Protein AF-A0A832XHZ7-F1 (afdb_monomer_lite)

Foldseek 3Di:
DWDFQDDDQADPVGHGDDDPDDDDPVRTDDDDQDEEEDDWDWDWDQDPPRDTDIDTNYDQWDFDQDPVVRDTDIDGDDDDDDDPVD

Radius of gyration: 19.77 Å; chains: 1; bounding box: 39×34×54 Å

Secondary structure (DSSP, 8-state):
---B-S--SB-TTSPBPPP-SPPPGGGB-------EESS-EEEEEE-GGG-EEEEEEEESEEEEEEGGGTEEEEEE-------TT-

pLDDT: mean 89.68, std 4.0, range [64.38, 94.44]

Sequence (86 aa):
MAISQGKSKRKKTGGVYKALRHKRLYELGRELIEIRPGEKKVKEIKGVGGMLKLVLIKAKEANVFIPSQKKYQKSEVIQVKENPAN

Structure (mmCIF, N/CA/C/O backbone):
data_AF-A0A832XHZ7-F1
#
_entry.id   AF-A0A832XHZ7-F1
#
loop_
_atom_site.group_PDB
_atom_site.id
_atom_site.type_symbol
_atom_site.label_atom_id
_atom_site.label_alt_id
_atom_site.label_comp_id
_atom_site.label_asym_id
_atom_site.label_entity_id
_atom_site.label_seq_id
_atom_site.pdbx_PDB_ins_code
_atom_site.Cartn_x
_atom_site.Cartn_y
_atom_site.Cartn_z
_atom_site.occupancy
_atom_site.B_iso_or_equiv
_atom_site.auth_seq_id
_atom_site.auth_comp_id
_atom_site.auth_asym_id
_atom_site.auth_atom_id
_atom_site.pdbx_PDB_model_num
ATOM 1 N N . MET A 1 1 ? -5.790 -0.741 -19.592 1.00 64.38 1 MET A N 1
ATOM 2 C CA . MET A 1 1 ? -4.578 -0.195 -20.261 1.00 64.38 1 MET A CA 1
ATOM 3 C C . MET A 1 1 ? -3.354 -0.488 -19.385 1.00 64.38 1 MET A C 1
ATOM 5 O O . MET A 1 1 ? -3.515 -0.579 -18.178 1.00 64.38 1 MET A O 1
ATOM 9 N N . ALA A 1 2 ? -2.145 -0.687 -19.928 1.00 78.94 2 ALA A N 1
ATOM 10 C CA . ALA A 1 2 ? -0.975 -1.057 -19.111 1.00 78.94 2 ALA A CA 1
ATOM 11 C C . ALA A 1 2 ? -0.197 0.175 -18.597 1.00 78.94 2 ALA A C 1
ATOM 13 O O . ALA A 1 2 ? 0.614 0.762 -19.331 1.00 78.94 2 ALA A O 1
ATOM 14 N N . ILE A 1 3 ? -0.421 0.546 -17.331 1.00 87.06 3 ILE A N 1
ATOM 15 C CA . ILE A 1 3 ? 0.312 1.613 -16.628 1.00 87.06 3 ILE A CA 1
ATOM 16 C C . ILE A 1 3 ? 1.719 1.104 -16.306 1.00 87.06 3 ILE A C 1
ATOM 18 O O . ILE A 1 3 ? 1.862 0.060 -15.685 1.00 87.06 3 ILE A O 1
ATOM 22 N N . SER A 1 4 ? 2.760 1.819 -16.740 1.00 88.94 4 SER A N 1
ATOM 23 C CA . SER A 1 4 ? 4.153 1.472 -16.426 1.00 88.94 4 SER A CA 1
ATOM 24 C C . SER A 1 4 ? 4.724 2.460 -15.421 1.00 88.94 4 SER A C 1
ATOM 26 O O . SER A 1 4 ? 4.631 3.662 -15.646 1.00 88.94 4 SER A O 1
ATOM 28 N N . GLN A 1 5 ? 5.342 1.939 -14.365 1.00 88.19 5 GLN A N 1
ATOM 29 C CA . GLN A 1 5 ? 6.121 2.678 -13.367 1.00 88.19 5 GLN A CA 1
ATOM 30 C C . GLN A 1 5 ? 7.613 2.762 -13.747 1.00 88.19 5 GLN A C 1
ATOM 32 O O . GLN A 1 5 ? 8.460 3.113 -12.930 1.00 88.19 5 GLN A O 1
ATOM 37 N N . GLY A 1 6 ? 7.962 2.390 -14.985 1.00 86.19 6 GLY A N 1
ATOM 38 C CA . GLY A 1 6 ? 9.320 2.505 -15.507 1.00 86.19 6 GLY A CA 1
ATOM 39 C C . GLY A 1 6 ? 9.768 3.955 -15.730 1.00 86.19 6 GLY A C 1
ATOM 40 O O . GLY A 1 6 ? 9.067 4.918 -15.421 1.00 86.19 6 GLY A O 1
ATOM 41 N N . LYS A 1 7 ? 10.961 4.118 -16.313 1.00 84.06 7 LYS A N 1
ATOM 42 C CA . LYS A 1 7 ? 11.526 5.444 -16.609 1.00 84.06 7 LYS A CA 1
ATOM 43 C C . LYS A 1 7 ? 10.579 6.287 -17.469 1.00 84.06 7 LYS A C 1
ATOM 45 O O . LYS A 1 7 ? 9.918 5.780 -18.377 1.00 84.06 7 LYS A O 1
ATOM 50 N N . SER A 1 8 ? 10.597 7.596 -17.217 1.00 84.25 8 SER A N 1
ATOM 51 C CA . SER A 1 8 ? 9.936 8.581 -18.072 1.00 84.25 8 SER A CA 1
ATOM 52 C C . SER A 1 8 ? 10.418 8.472 -19.521 1.00 84.25 8 SER A C 1
ATOM 54 O O . SER A 1 8 ? 11.538 8.042 -19.803 1.00 84.25 8 SER A O 1
ATOM 56 N N . LYS A 1 9 ? 9.577 8.925 -20.454 1.00 87.44 9 LYS A N 1
ATOM 57 C CA . LYS A 1 9 ? 9.908 8.985 -21.884 1.00 87.44 9 LYS A CA 1
ATOM 58 C C . LYS A 1 9 ? 11.070 9.947 -22.182 1.00 87.44 9 LYS A C 1
ATOM 60 O O . LYS A 1 9 ? 11.714 9.808 -23.221 1.00 87.44 9 LYS A O 1
ATOM 65 N N . ARG A 1 10 ? 11.347 10.916 -21.298 1.00 91.81 10 ARG A N 1
ATOM 66 C CA . ARG A 1 10 ? 12.368 11.960 -21.492 1.00 91.81 10 ARG A CA 1
ATOM 67 C C . ARG A 1 10 ? 13.459 11.935 -20.423 1.00 91.81 10 ARG A C 1
ATOM 69 O O . ARG A 1 10 ? 13.211 11.591 -19.269 1.00 91.81 10 ARG A O 1
ATOM 76 N N . LYS A 1 11 ? 14.665 12.330 -20.838 1.00 92.12 11 LYS A N 1
ATOM 77 C CA . LYS A 1 11 ? 15.839 12.601 -19.997 1.00 92.12 11 LYS A CA 1
ATOM 78 C C . LYS A 1 11 ? 15.609 13.850 -19.150 1.00 92.12 11 LYS A C 1
ATOM 80 O O . LYS A 1 11 ? 14.815 14.711 -19.519 1.00 92.12 11 LYS A O 1
ATOM 85 N N . LYS A 1 12 ? 16.402 14.001 -18.084 1.00 91.81 12 LYS A N 1
ATOM 86 C CA . LYS A 1 12 ? 16.474 15.256 -17.314 1.00 91.81 12 LYS A CA 1
ATOM 87 C C . LYS A 1 12 ? 16.834 16.462 -18.199 1.00 91.81 12 LYS A C 1
ATOM 89 O O . LYS A 1 12 ? 16.345 17.551 -17.958 1.00 91.81 12 LYS A O 1
ATOM 94 N N . THR A 1 13 ? 17.621 16.244 -19.255 1.00 94.44 13 THR A N 1
ATOM 95 C CA . THR A 1 13 ? 17.990 17.263 -20.254 1.00 94.44 13 THR A CA 1
ATOM 96 C C . THR A 1 13 ? 16.922 17.511 -21.331 1.00 94.44 13 THR A C 1
ATOM 98 O O . THR A 1 13 ? 17.157 18.283 -22.249 1.00 94.44 13 THR A O 1
ATOM 101 N N . GLY A 1 14 ? 15.769 16.832 -21.288 1.00 92.50 14 GLY A N 1
ATOM 102 C CA . GLY A 1 14 ? 14.673 17.002 -22.254 1.00 92.50 14 GLY A CA 1
ATOM 103 C C . GLY A 1 14 ? 14.725 16.090 -23.488 1.00 92.50 14 GLY A C 1
ATOM 104 O O . GLY A 1 14 ? 13.691 15.857 -24.113 1.00 92.50 14 GLY A O 1
ATOM 105 N N . GLY A 1 15 ? 15.879 15.492 -23.805 1.00 94.25 15 GLY A N 1
ATOM 106 C CA . GLY A 1 15 ? 16.000 14.532 -24.911 1.00 94.25 15 GLY A CA 1
ATOM 107 C C . GLY A 1 15 ? 15.157 13.262 -24.706 1.00 94.25 15 GLY A C 1
ATOM 108 O O . GLY A 1 15 ? 15.027 12.764 -23.587 1.00 94.25 15 GLY A O 1
ATOM 109 N N . VAL A 1 16 ? 14.595 12.705 -25.783 1.00 93.69 16 VAL A N 1
ATOM 110 C CA . VAL A 1 16 ? 13.767 11.484 -25.735 1.00 93.69 16 VAL A CA 1
ATOM 111 C C . VAL A 1 16 ? 14.646 10.241 -25.559 1.00 93.69 16 VAL A C 1
ATOM 113 O O . VAL A 1 16 ? 15.691 10.106 -26.196 1.00 93.69 16 VAL A O 1
ATOM 116 N N . TYR A 1 17 ? 14.243 9.318 -24.684 1.00 90.19 17 TYR A N 1
ATOM 117 C CA . TYR A 1 17 ? 14.913 8.023 -24.562 1.00 90.19 17 TYR A CA 1
ATOM 118 C C . TYR A 1 17 ? 14.508 7.087 -25.706 1.00 90.19 17 TYR A C 1
ATOM 120 O O . TYR A 1 17 ? 13.322 6.904 -25.976 1.00 90.19 17 TYR A O 1
ATOM 128 N N . LYS A 1 18 ? 15.490 6.419 -26.322 1.00 89.69 18 LYS A N 1
ATOM 129 C CA . LYS A 1 18 ? 15.238 5.270 -27.199 1.00 89.69 18 LYS A CA 1
ATOM 130 C C . LYS A 1 18 ? 14.991 4.036 -26.331 1.00 89.69 18 LYS A C 1
ATOM 132 O O . LYS A 1 18 ? 15.817 3.702 -25.481 1.00 89.69 18 LYS A O 1
ATOM 137 N N . ALA A 1 19 ? 13.848 3.380 -26.514 1.00 86.06 19 ALA A N 1
ATOM 138 C CA . ALA A 1 19 ? 13.534 2.160 -25.781 1.00 86.06 19 ALA A CA 1
ATOM 139 C C . ALA A 1 19 ? 14.441 1.012 -26.254 1.00 86.06 19 ALA A C 1
ATOM 141 O O . ALA A 1 19 ? 14.525 0.741 -27.447 1.00 86.06 19 ALA A O 1
ATOM 142 N N . LEU A 1 20 ? 15.109 0.344 -25.312 1.00 87.50 20 LEU A N 1
ATOM 143 C CA . LEU A 1 20 ? 15.967 -0.818 -25.589 1.00 87.50 20 LEU A CA 1
ATOM 144 C C . LEU A 1 20 ? 15.187 -2.143 -25.569 1.00 87.50 20 LEU A C 1
ATOM 146 O O . LEU A 1 20 ? 15.667 -3.153 -26.066 1.00 87.50 20 LEU A O 1
ATOM 150 N N . ARG A 1 21 ? 14.008 -2.157 -24.937 1.00 89.12 21 ARG A N 1
ATOM 151 C CA . ARG A 1 21 ? 13.193 -3.357 -24.706 1.00 89.12 21 ARG A CA 1
ATOM 152 C C . ARG A 1 21 ? 11.723 -3.003 -24.476 1.00 89.12 21 ARG A C 1
ATOM 154 O O . ARG A 1 21 ? 11.401 -1.856 -24.163 1.00 89.12 21 ARG A O 1
ATOM 161 N N . HIS A 1 22 ? 10.858 -4.012 -24.545 1.00 88.75 22 HIS A N 1
ATOM 162 C CA . HIS A 1 22 ? 9.452 -3.915 -24.140 1.00 88.75 22 HIS A CA 1
ATOM 163 C C . HIS A 1 22 ? 9.277 -3.865 -22.611 1.00 88.75 22 HIS A C 1
ATOM 165 O O . HIS A 1 22 ? 10.184 -4.224 -21.853 1.00 88.75 22 HIS A O 1
ATOM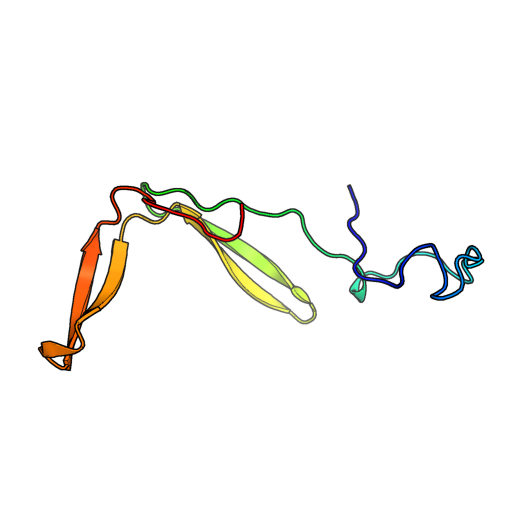 171 N N . LYS A 1 23 ? 8.084 -3.438 -22.169 1.00 88.50 23 LYS A N 1
ATOM 172 C CA . LYS A 1 23 ? 7.703 -3.365 -20.749 1.00 88.50 23 LYS A CA 1
ATOM 173 C C . LYS A 1 23 ? 7.731 -4.751 -20.104 1.00 88.50 23 LYS A C 1
ATOM 175 O O . LYS A 1 23 ? 7.293 -5.728 -20.712 1.00 88.50 23 LYS A O 1
ATOM 180 N N . ARG A 1 24 ? 8.208 -4.836 -18.864 1.00 90.06 24 ARG A N 1
ATOM 181 C CA . ARG A 1 24 ? 8.229 -6.083 -18.079 1.00 90.06 24 ARG A CA 1
ATOM 182 C C . ARG A 1 24 ? 7.103 -6.111 -17.050 1.00 90.06 24 ARG A C 1
ATOM 184 O O . ARG A 1 24 ? 6.643 -5.066 -16.608 1.00 90.06 24 ARG A O 1
ATOM 191 N N . LEU A 1 25 ? 6.703 -7.311 -16.625 1.00 88.25 25 LEU A N 1
ATOM 192 C CA . LEU A 1 25 ? 5.616 -7.5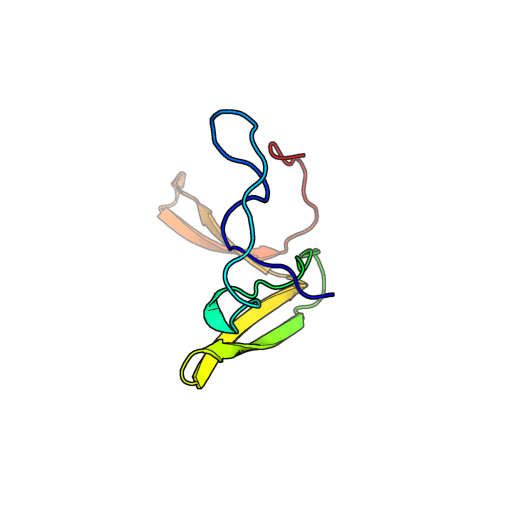03 -15.654 1.00 88.25 25 LEU A CA 1
ATOM 193 C C . LEU A 1 25 ? 5.851 -6.757 -14.334 1.00 88.25 25 LEU A C 1
ATOM 195 O O . LEU A 1 25 ? 4.916 -6.191 -13.784 1.00 88.25 25 LEU A O 1
ATOM 199 N N . TYR A 1 26 ? 7.097 -6.695 -13.863 1.00 87.88 26 TYR A N 1
ATOM 200 C CA . TYR A 1 26 ? 7.451 -5.985 -12.631 1.00 87.88 26 TYR A CA 1
ATOM 201 C C . TYR A 1 26 ? 7.401 -4.453 -12.753 1.00 87.88 26 TYR A C 1
ATOM 203 O O . TYR A 1 26 ? 7.448 -3.762 -11.743 1.00 87.88 26 TYR A O 1
ATOM 211 N N . GLU A 1 27 ? 7.322 -3.907 -13.970 1.00 89.62 27 GLU A N 1
ATOM 212 C CA . GLU A 1 27 ? 7.169 -2.466 -14.206 1.00 89.62 27 GLU A CA 1
ATOM 213 C C . GLU A 1 27 ? 5.694 -2.057 -14.264 1.00 89.62 27 GLU A C 1
ATOM 215 O O . GLU A 1 27 ? 5.385 -0.866 -14.288 1.00 89.62 27 GLU A O 1
ATOM 220 N N . LEU A 1 28 ? 4.772 -3.022 -14.337 1.00 89.25 28 LEU A N 1
ATOM 221 C CA . LEU A 1 28 ? 3.357 -2.738 -14.511 1.00 89.25 28 LEU A CA 1
ATOM 222 C C . LEU A 1 28 ? 2.711 -2.339 -13.184 1.00 89.25 28 LEU A C 1
ATOM 224 O O . LEU A 1 28 ? 2.664 -3.103 -12.221 1.00 89.25 28 LEU A O 1
ATOM 228 N N . GLY A 1 29 ? 2.177 -1.123 -13.170 1.00 89.50 29 GLY A N 1
ATOM 229 C CA . GLY A 1 29 ? 1.287 -0.626 -12.137 1.00 89.50 29 GLY A CA 1
ATOM 230 C C . GLY A 1 29 ? -0.167 -1.011 -12.399 1.00 89.50 29 GLY A C 1
ATOM 231 O O . GLY A 1 29 ? -0.504 -1.727 -13.344 1.00 89.50 29 GLY A O 1
ATOM 232 N N . ARG A 1 30 ? -1.049 -0.493 -11.547 1.00 88.69 30 ARG A N 1
ATOM 233 C CA . ARG A 1 30 ? -2.499 -0.674 -11.645 1.00 88.69 30 ARG A CA 1
ATOM 234 C C . ARG A 1 30 ? -3.196 0.673 -11.647 1.00 88.69 30 ARG A C 1
ATOM 236 O O . ARG A 1 30 ? -2.619 1.670 -11.220 1.00 88.69 30 ARG A O 1
ATOM 243 N N . GLU A 1 31 ? -4.426 0.669 -12.136 1.00 89.19 31 GLU A N 1
ATOM 244 C CA . GLU A 1 31 ? -5.314 1.823 -12.066 1.00 89.19 31 GLU A CA 1
ATOM 245 C C . GLU A 1 31 ? -5.672 2.119 -10.604 1.00 89.19 31 GLU A C 1
ATOM 247 O O . GLU A 1 31 ? -5.718 1.214 -9.759 1.00 89.19 31 GLU A O 1
ATOM 252 N N . LEU A 1 32 ? -5.879 3.402 -10.311 1.00 88.75 32 LEU A N 1
ATOM 253 C CA . LEU A 1 32 ? -6.296 3.855 -8.992 1.00 88.75 32 LEU A CA 1
ATOM 254 C C . LEU A 1 32 ? -7.708 3.337 -8.705 1.00 88.75 32 LEU A C 1
ATOM 256 O O . LEU A 1 32 ? -8.599 3.440 -9.544 1.00 88.75 32 LEU A O 1
ATOM 260 N N . ILE A 1 33 ? -7.906 2.792 -7.507 1.00 89.50 33 ILE A N 1
ATOM 261 C CA . ILE A 1 33 ? -9.234 2.456 -6.995 1.00 89.50 33 ILE A CA 1
ATOM 262 C C . ILE A 1 33 ? -9.605 3.550 -6.001 1.00 89.50 33 ILE A C 1
ATOM 264 O O . ILE A 1 33 ? -9.012 3.632 -4.926 1.00 89.50 33 ILE A O 1
ATOM 268 N N . GLU A 1 34 ? -10.561 4.396 -6.376 1.00 87.69 34 GLU A N 1
ATOM 269 C CA . GLU A 1 34 ? -11.110 5.411 -5.481 1.00 87.69 34 GLU A CA 1
ATOM 270 C C . GLU A 1 34 ? -11.937 4.754 -4.376 1.00 87.69 34 GLU A C 1
ATOM 272 O O . GLU A 1 34 ? -12.881 4.006 -4.644 1.00 87.69 34 GLU A O 1
ATOM 277 N N . ILE A 1 35 ? -11.589 5.054 -3.127 1.00 90.56 35 ILE A N 1
ATOM 278 C CA . ILE A 1 35 ? -12.294 4.552 -1.949 1.00 90.56 35 ILE A CA 1
ATOM 279 C C . ILE A 1 35 ? -13.416 5.527 -1.612 1.00 90.56 35 ILE A C 1
ATOM 281 O O . ILE A 1 35 ? -13.184 6.731 -1.521 1.00 90.56 35 ILE A O 1
ATOM 285 N N . ARG A 1 36 ? -14.629 5.013 -1.399 1.00 89.75 36 ARG A N 1
ATOM 286 C CA . ARG A 1 36 ? -15.798 5.828 -1.029 1.00 89.75 36 ARG A CA 1
ATOM 287 C C . ARG A 1 36 ? -16.404 5.359 0.300 1.00 89.75 36 ARG A C 1
ATOM 289 O O . ARG A 1 36 ? -16.327 4.164 0.600 1.00 89.75 36 ARG A O 1
ATOM 296 N N . PRO A 1 37 ? -17.012 6.252 1.100 1.00 90.38 37 PRO A N 1
ATOM 297 C CA . PRO A 1 37 ? -17.779 5.833 2.269 1.00 90.38 37 PRO A CA 1
ATOM 298 C C . PRO A 1 37 ? -18.990 4.983 1.843 1.00 90.38 37 PRO A C 1
ATOM 300 O O . PRO A 1 37 ? -19.595 5.224 0.795 1.00 90.38 37 PRO A O 1
ATOM 303 N N . GLY A 1 38 ? -19.311 3.946 2.619 1.00 88.81 38 GLY A N 1
ATOM 30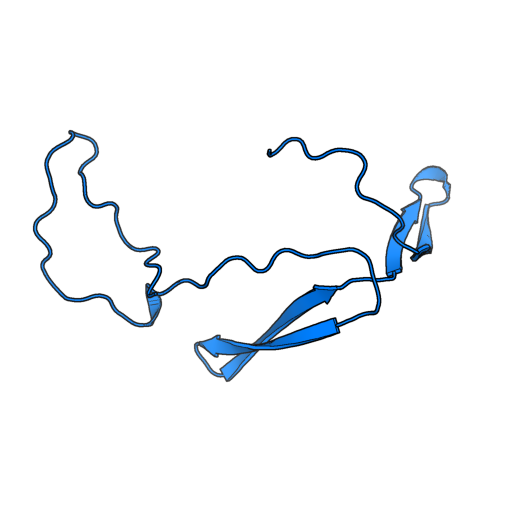4 C CA . GLY A 1 38 ? -20.451 3.053 2.376 1.00 88.81 38 GLY A CA 1
ATOM 305 C C . GLY A 1 38 ? -20.200 1.611 2.823 1.00 88.81 38 GLY A C 1
ATOM 306 O O . GLY A 1 38 ? -19.169 1.309 3.417 1.00 88.81 38 GLY A O 1
ATOM 307 N N . GLU A 1 39 ? -21.132 0.703 2.521 1.00 89.69 39 GLU A N 1
ATOM 308 C CA . GLU A 1 39 ? -21.034 -0.712 2.912 1.00 89.69 39 GLU A CA 1
ATOM 309 C C . GLU A 1 39 ? -19.685 -1.333 2.546 1.00 89.69 39 GLU A C 1
ATOM 311 O O . GLU A 1 39 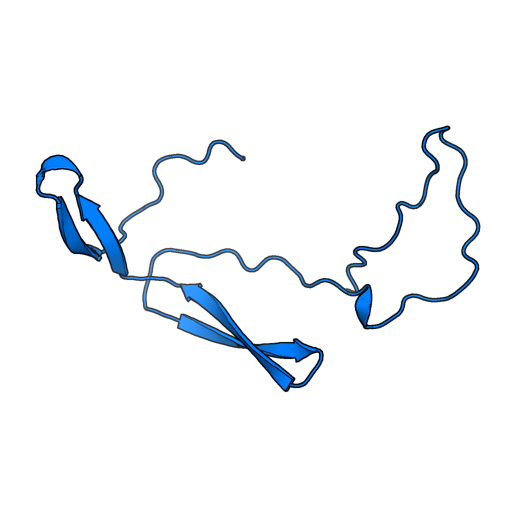? -19.202 -1.194 1.418 1.00 89.69 39 GLU A O 1
ATOM 316 N N . LYS A 1 40 ? -19.071 -2.023 3.514 1.00 91.69 40 LYS A N 1
ATOM 317 C CA . LYS A 1 40 ? -17.703 -2.524 3.400 1.00 91.69 40 LYS A CA 1
ATOM 318 C C . LYS A 1 40 ? -17.579 -3.482 2.217 1.00 91.69 40 LYS A C 1
ATOM 320 O O . LYS A 1 40 ? -18.107 -4.589 2.240 1.00 91.69 40 LYS A O 1
ATOM 325 N N . LYS A 1 41 ? -16.794 -3.081 1.216 1.00 92.81 41 LYS A N 1
ATOM 326 C CA . LYS A 1 41 ? -16.467 -3.910 0.053 1.00 92.81 41 LYS A CA 1
ATOM 327 C C . LYS A 1 41 ? -14.960 -3.977 -0.122 1.00 92.81 41 LYS A C 1
ATOM 329 O O . LYS A 1 41 ? -14.305 -2.954 -0.334 1.00 92.81 41 LYS A O 1
ATOM 334 N N . VAL A 1 42 ? -14.428 -5.192 -0.053 1.00 93.25 42 VAL A N 1
ATOM 335 C CA . VAL A 1 42 ? -13.003 -5.491 -0.217 1.00 93.25 42 VAL A CA 1
ATOM 336 C C . VAL A 1 42 ? -12.808 -6.237 -1.531 1.00 93.25 42 VAL A C 1
ATOM 338 O O . VAL A 1 42 ? -13.610 -7.097 -1.888 1.00 93.25 42 VAL A O 1
ATOM 341 N N . LYS A 1 43 ? -11.744 -5.902 -2.258 1.00 91.56 43 LYS A N 1
ATOM 342 C CA . LYS A 1 43 ? -11.281 -6.641 -3.429 1.00 91.56 43 LYS A CA 1
ATOM 343 C C . LYS A 1 43 ? -9.940 -7.279 -3.121 1.00 91.56 43 LYS A C 1
ATOM 345 O O . LYS A 1 43 ? -8.990 -6.592 -2.743 1.00 91.56 43 LYS A O 1
ATOM 350 N N . GLU A 1 44 ? -9.857 -8.580 -3.342 1.00 93.50 44 GLU A N 1
ATOM 351 C CA . GLU A 1 44 ? -8.602 -9.307 -3.240 1.00 93.50 44 GLU A CA 1
ATOM 352 C C . GLU A 1 44 ? -7.815 -9.178 -4.538 1.00 93.50 44 GLU A C 1
ATOM 354 O O . GLU A 1 44 ? -8.334 -9.334 -5.647 1.00 93.50 44 GLU A O 1
ATOM 359 N N . ILE A 1 45 ? -6.538 -8.851 -4.401 1.00 91.50 45 ILE A N 1
ATOM 360 C CA . ILE A 1 45 ? -5.632 -8.641 -5.514 1.00 91.50 45 ILE A CA 1
ATOM 361 C C . ILE A 1 45 ? -4.418 -9.545 -5.330 1.00 91.50 45 ILE A C 1
ATOM 363 O O . ILE A 1 45 ? -3.632 -9.363 -4.407 1.00 91.50 45 ILE A O 1
ATOM 367 N N . LYS A 1 46 ? -4.214 -10.471 -6.270 1.00 90.56 46 LYS A N 1
ATOM 368 C CA . LYS A 1 46 ? -2.969 -11.241 -6.363 1.00 90.56 46 LYS A CA 1
ATOM 369 C C . LYS A 1 46 ? -1.829 -10.335 -6.825 1.00 90.56 46 LYS A C 1
ATOM 371 O O . LYS A 1 46 ? -1.944 -9.678 -7.863 1.00 90.56 46 LYS A O 1
ATOM 376 N N . GLY A 1 47 ? -0.772 -10.269 -6.029 1.00 87.81 47 GLY A 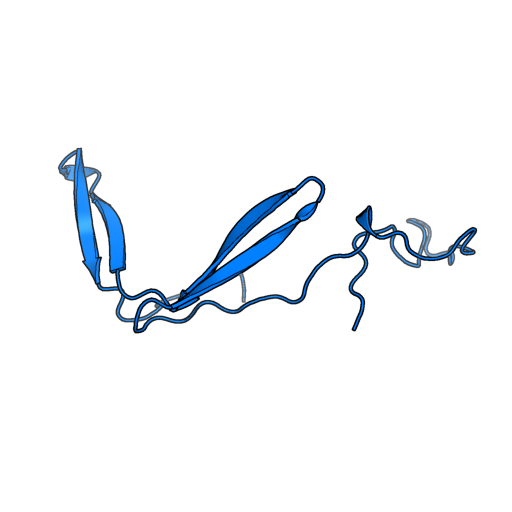N 1
ATOM 377 C CA . GLY A 1 47 ? 0.483 -9.579 -6.297 1.00 87.81 47 GLY A CA 1
ATOM 378 C C . GLY A 1 47 ? 1.555 -10.516 -6.853 1.00 87.81 47 GLY A C 1
ATOM 379 O O . GLY A 1 47 ? 1.292 -11.664 -7.208 1.00 87.81 47 GLY A O 1
ATOM 380 N N . VAL A 1 48 ? 2.781 -10.001 -6.940 1.00 85.88 48 VAL A N 1
ATOM 381 C CA . VAL A 1 48 ? 3.955 -10.789 -7.343 1.00 85.88 48 VAL A CA 1
ATOM 382 C C . VAL A 1 48 ? 4.318 -11.762 -6.217 1.00 85.88 48 VAL A C 1
ATOM 384 O O . VAL A 1 48 ? 4.150 -11.438 -5.044 1.00 85.88 48 VAL A O 1
ATOM 387 N N . GLY A 1 49 ? 4.792 -12.960 -6.564 1.00 88.44 49 GLY A N 1
ATOM 388 C CA . GLY A 1 49 ? 5.262 -13.941 -5.578 1.00 88.44 49 GLY A CA 1
ATOM 389 C C . GLY A 1 49 ? 4.158 -14.573 -4.722 1.00 88.44 49 GLY A C 1
ATOM 390 O O . GLY A 1 49 ? 4.445 -15.070 -3.643 1.00 88.44 49 GLY A O 1
ATOM 391 N N . GLY A 1 50 ? 2.897 -14.535 -5.169 1.00 87.88 50 GLY A N 1
ATOM 392 C CA . GLY A 1 50 ? 1.774 -15.164 -4.460 1.00 87.88 50 GLY A CA 1
ATOM 393 C C . GLY A 1 50 ? 1.162 -14.324 -3.335 1.00 87.88 50 GLY A C 1
ATOM 394 O O . GLY A 1 50 ? 0.214 -14.771 -2.696 1.00 87.88 50 GLY A O 1
ATOM 395 N N . MET A 1 51 ? 1.642 -13.095 -3.115 1.00 91.38 51 MET A N 1
ATOM 396 C CA . MET A 1 51 ? 1.066 -12.183 -2.126 1.00 91.38 51 MET A CA 1
ATOM 397 C C . MET A 1 51 ? -0.393 -11.837 -2.461 1.00 91.38 51 MET A C 1
ATOM 399 O O . MET A 1 51 ? -0.731 -11.581 -3.617 1.00 91.38 51 MET A O 1
ATOM 403 N N . LEU A 1 52 ? -1.245 -11.735 -1.441 1.00 92.94 52 LEU A N 1
ATOM 404 C CA . LEU A 1 52 ? -2.594 -11.183 -1.556 1.00 92.94 52 LEU A CA 1
ATOM 405 C C . LEU A 1 52 ? -2.633 -9.779 -0.947 1.00 92.94 52 LEU A C 1
ATOM 407 O O . LEU A 1 52 ? -2.370 -9.586 0.236 1.00 92.94 52 LEU A O 1
ATOM 411 N N . LYS A 1 53 ? -2.967 -8.783 -1.768 1.00 90.81 53 LYS A N 1
ATOM 412 C CA . LYS A 1 53 ? -3.249 -7.415 -1.335 1.00 90.81 53 LYS A CA 1
ATOM 413 C C . LYS A 1 53 ? -4.759 -7.236 -1.233 1.00 90.81 53 LYS A C 1
ATOM 415 O O . LYS A 1 53 ? -5.463 -7.350 -2.234 1.00 90.81 53 LYS A O 1
ATOM 420 N N . LEU A 1 54 ? -5.250 -6.913 -0.044 1.00 92.56 54 LEU A N 1
ATOM 421 C CA . LEU A 1 54 ? -6.645 -6.535 0.165 1.00 92.56 54 LEU A CA 1
ATOM 422 C C . LEU A 1 54 ? -6.790 -5.035 -0.091 1.00 92.56 54 LEU A C 1
ATOM 424 O O . LEU A 1 54 ? -6.153 -4.224 0.578 1.00 92.56 54 LEU A O 1
ATOM 428 N N . VAL A 1 55 ? -7.594 -4.662 -1.083 1.00 92.12 55 VAL A N 1
ATOM 429 C CA . VAL A 1 55 ? -7.858 -3.258 -1.416 1.00 92.12 55 VAL A CA 1
ATOM 430 C C . VAL A 1 55 ? -9.308 -2.930 -1.104 1.00 92.12 55 VAL A C 1
ATOM 432 O O . VAL A 1 55 ? -10.224 -3.637 -1.525 1.00 92.12 55 VAL A O 1
ATOM 435 N N . LEU A 1 56 ? -9.518 -1.852 -0.353 1.00 92.81 56 LEU A N 1
ATOM 436 C CA . LEU A 1 56 ? -10.849 -1.339 -0.055 1.00 92.81 56 LEU A CA 1
ATOM 437 C C . LEU A 1 56 ? -11.429 -0.652 -1.293 1.00 92.81 56 LEU A C 1
ATOM 439 O O . LEU A 1 56 ? -10.741 0.105 -1.966 1.00 92.81 56 LEU A O 1
ATOM 443 N N . ILE A 1 57 ? -12.698 -0.927 -1.581 1.00 91.81 57 ILE A N 1
ATOM 444 C CA . ILE A 1 57 ? -13.501 -0.166 -2.549 1.00 91.81 57 ILE A CA 1
ATOM 445 C C . ILE A 1 57 ? -14.449 0.760 -1.784 1.00 91.81 57 ILE A C 1
ATOM 447 O O . ILE A 1 57 ? -14.622 1.924 -2.136 1.00 91.81 57 ILE A O 1
ATOM 451 N N . LYS A 1 58 ? -15.053 0.237 -0.713 1.00 91.12 58 LYS A N 1
ATOM 452 C CA . LYS A 1 58 ? -15.927 0.990 0.183 1.00 91.12 58 LYS A CA 1
ATOM 453 C C . LYS A 1 58 ? -15.613 0.672 1.636 1.00 91.12 58 LYS A C 1
ATOM 455 O O . LYS A 1 58 ? -15.312 -0.484 1.955 1.00 91.12 58 LYS A O 1
ATOM 460 N N . ALA A 1 59 ? -15.696 1.681 2.495 1.00 92.12 59 ALA A N 1
ATOM 461 C CA . ALA A 1 59 ? -15.475 1.551 3.929 1.00 92.12 59 ALA A CA 1
ATOM 462 C C . ALA A 1 59 ? -16.606 2.231 4.710 1.00 92.12 59 ALA A C 1
ATOM 464 O O . ALA A 1 59 ? -16.926 3.389 4.448 1.00 92.12 59 ALA A O 1
ATOM 465 N N . LYS A 1 60 ? -17.194 1.502 5.665 1.00 91.62 60 LYS A N 1
ATOM 466 C CA . LYS A 1 60 ? -18.249 2.014 6.553 1.00 91.62 60 LYS A CA 1
ATOM 467 C C . LYS A 1 60 ? -17.676 2.543 7.864 1.00 91.62 60 LYS A C 1
ATOM 469 O O . LYS A 1 60 ? -18.151 3.535 8.397 1.00 91.62 60 LYS A O 1
ATOM 474 N N . GLU A 1 61 ? -16.648 1.875 8.369 1.00 92.25 61 GLU A N 1
ATOM 475 C CA . GLU A 1 61 ? -16.112 2.087 9.710 1.00 92.25 61 GLU A CA 1
ATOM 476 C C . GLU A 1 61 ? -14.602 2.304 9.664 1.00 92.25 61 GLU A C 1
ATOM 478 O O . GLU A 1 61 ? -13.905 1.746 8.808 1.00 92.25 61 GLU A O 1
ATOM 483 N N . ALA A 1 62 ? -14.101 3.075 10.625 1.00 91.00 62 ALA A N 1
ATOM 484 C CA . ALA A 1 62 ? -12.687 3.297 10.869 1.00 91.00 62 ALA A CA 1
ATOM 485 C C . ALA A 1 62 ? -12.362 3.117 12.359 1.00 91.00 62 ALA A C 1
ATOM 487 O O . ALA A 1 62 ? -13.178 3.396 13.236 1.00 91.00 62 ALA A O 1
ATOM 488 N N . ASN A 1 63 ? -11.140 2.665 12.645 1.00 93.00 63 ASN A N 1
ATOM 489 C CA . ASN A 1 63 ? -10.584 2.717 13.993 1.00 93.00 63 ASN A CA 1
ATOM 490 C C . ASN A 1 63 ? -9.925 4.084 14.176 1.00 93.00 63 ASN A C 1
ATOM 492 O O . ASN A 1 63 ? -8.893 4.354 13.560 1.00 93.00 63 ASN A O 1
ATOM 496 N N . VAL A 1 64 ? -10.510 4.930 15.015 1.00 92.31 64 VAL A N 1
ATOM 497 C CA . VAL A 1 64 ? -10.005 6.273 15.300 1.00 92.31 64 VAL A CA 1
ATOM 498 C C . VAL A 1 64 ? -9.345 6.280 16.671 1.00 92.31 64 VAL A C 1
ATOM 500 O O . VAL A 1 64 ? -9.901 5.796 17.658 1.00 92.31 64 VAL A O 1
ATOM 503 N N . PHE A 1 65 ? -8.132 6.821 16.730 1.00 93.62 65 PHE A N 1
ATOM 504 C CA . PHE A 1 65 ? -7.423 7.057 17.980 1.00 93.62 65 PHE A CA 1
ATOM 505 C C . PHE A 1 65 ? -7.783 8.439 18.522 1.00 93.62 65 PHE A C 1
ATOM 507 O O . PHE A 1 65 ? -7.681 9.423 17.792 1.00 93.62 65 PHE A O 1
ATOM 514 N N . ILE A 1 66 ? -8.172 8.515 19.796 1.00 91.94 66 ILE A N 1
ATOM 515 C CA . ILE A 1 66 ? -8.449 9.775 20.495 1.00 91.94 66 ILE A CA 1
ATOM 516 C C . ILE A 1 66 ? -7.257 10.074 21.421 1.00 91.94 66 ILE A C 1
ATOM 518 O O . ILE A 1 66 ? -7.151 9.450 22.485 1.00 91.94 66 ILE A O 1
ATOM 522 N N . PRO A 1 67 ? -6.365 11.025 21.068 1.00 92.69 67 PRO A N 1
ATOM 523 C CA . PRO A 1 67 ? -5.146 11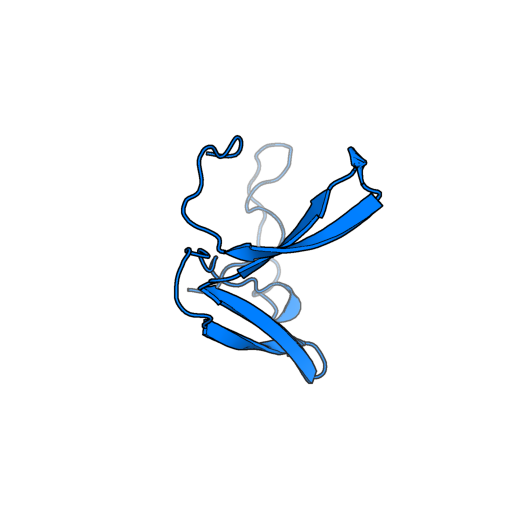.294 21.834 1.00 92.69 67 PRO A CA 1
ATOM 524 C C . PRO A 1 67 ? -5.416 11.697 23.286 1.00 92.69 67 PRO A C 1
ATOM 526 O O . PRO A 1 67 ? -4.706 11.253 24.185 1.00 92.69 67 PRO A O 1
ATOM 529 N N . SER A 1 68 ? -6.482 12.466 23.528 1.00 92.19 68 SER A N 1
ATOM 530 C CA . SER A 1 68 ? -6.839 12.979 24.857 1.00 92.19 68 SER A CA 1
ATOM 531 C C . SER A 1 68 ? -7.149 11.875 25.867 1.00 92.19 68 SER A C 1
ATOM 533 O O . SER A 1 68 ? -6.862 12.015 27.049 1.00 92.19 68 SER A O 1
ATOM 535 N N . GLN A 1 69 ? -7.728 10.766 25.403 1.00 90.44 69 GLN A N 1
ATOM 536 C CA . GLN A 1 69 ? -8.119 9.640 26.254 1.00 90.44 69 GLN A CA 1
ATOM 537 C C . GLN A 1 69 ? -7.159 8.450 26.134 1.00 90.44 69 GLN A C 1
ATOM 539 O O . GLN A 1 69 ? -7.328 7.468 26.853 1.00 90.44 69 GLN A O 1
ATOM 544 N N . LYS A 1 70 ? -6.174 8.517 25.221 1.00 90.12 70 LYS A N 1
ATOM 545 C CA . LYS A 1 70 ? -5.276 7.410 24.845 1.00 90.12 70 LYS A CA 1
ATOM 546 C C . LYS A 1 70 ? -6.031 6.107 24.531 1.00 90.12 70 LYS A C 1
ATOM 548 O O . LYS A 1 70 ? -5.575 5.018 24.871 1.00 90.12 70 LYS A O 1
ATOM 553 N N . LYS A 1 71 ? -7.196 6.212 23.884 1.00 91.88 71 LYS A N 1
ATOM 554 C CA . LYS A 1 71 ? -8.076 5.079 23.550 1.00 91.88 71 LYS A CA 1
ATOM 555 C C . LYS A 1 71 ? -8.382 5.034 22.057 1.00 91.88 71 LYS A C 1
ATOM 557 O O . LYS A 1 71 ? -8.356 6.054 21.371 1.00 91.88 71 LYS A O 1
ATOM 562 N N . TYR A 1 72 ? -8.695 3.833 21.582 1.00 91.88 72 TYR A N 1
ATOM 563 C CA . TYR A 1 72 ? -9.166 3.582 20.225 1.00 91.88 72 TYR A CA 1
ATOM 564 C C . TYR A 1 72 ? -10.670 3.331 20.246 1.00 91.88 72 TYR A C 1
ATOM 566 O O . TYR A 1 72 ? -11.160 2.576 21.086 1.00 91.88 72 TYR A O 1
ATOM 574 N N . GLN A 1 73 ? -11.388 3.932 19.304 1.00 91.31 73 GLN A N 1
ATOM 575 C CA . GLN A 1 73 ? -12.817 3.728 19.123 1.00 91.31 73 GLN A CA 1
ATOM 576 C C . GLN A 1 73 ? -13.109 3.366 17.668 1.00 91.31 73 GLN A C 1
ATOM 578 O O . GLN A 1 73 ? -12.531 3.938 16.744 1.00 91.31 73 GLN A O 1
ATOM 583 N N . LYS A 1 74 ? -14.016 2.409 17.468 1.00 92.56 74 LYS A N 1
ATOM 584 C CA . LYS A 1 74 ? -14.620 2.148 16.160 1.00 92.56 74 LYS A CA 1
ATOM 585 C C . LYS A 1 74 ? -15.715 3.174 15.914 1.00 92.56 74 LYS A C 1
ATOM 587 O O . LYS A 1 74 ? -16.636 3.271 16.722 1.00 92.56 74 LYS A O 1
ATOM 592 N N . SER A 1 75 ? -15.612 3.918 14.823 1.00 90.56 75 SER A N 1
ATOM 593 C CA . SER A 1 75 ? -16.598 4.922 14.427 1.00 90.56 75 SER A CA 1
ATOM 594 C C . SER A 1 75 ? -16.977 4.779 12.958 1.00 90.56 75 SER A C 1
ATOM 596 O O . SER A 1 75 ? -16.199 4.287 12.138 1.00 90.56 75 SER A O 1
ATOM 598 N N . GLU A 1 76 ? -18.196 5.197 12.628 1.00 91.25 76 GLU A N 1
ATOM 599 C CA . GLU A 1 76 ? -18.680 5.225 11.250 1.00 91.25 76 GLU A CA 1
ATOM 600 C C . GLU A 1 76 ? -18.123 6.440 10.494 1.00 91.25 76 GLU A C 1
ATOM 602 O O . GLU A 1 76 ? -17.978 7.535 11.042 1.00 91.25 76 GLU A O 1
ATOM 607 N N . VAL A 1 77 ? -17.806 6.242 9.214 1.00 89.00 77 VAL A N 1
ATOM 608 C CA . VAL A 1 77 ? -17.299 7.285 8.317 1.00 89.00 77 VAL A CA 1
ATOM 609 C C . VAL A 1 77 ? -18.460 7.831 7.491 1.00 89.00 77 VAL A C 1
ATOM 611 O O . VAL A 1 77 ? -19.006 7.127 6.645 1.00 89.00 77 VAL A O 1
ATOM 614 N N . ILE A 1 78 ? -18.815 9.097 7.722 1.00 88.06 78 ILE A N 1
ATOM 615 C CA . ILE A 1 78 ? -19.972 9.743 7.083 1.00 88.06 78 ILE A CA 1
ATOM 616 C C . ILE A 1 78 ? -19.570 10.372 5.742 1.00 88.06 78 ILE A C 1
ATOM 618 O O . ILE A 1 78 ? -20.077 9.991 4.690 1.00 88.06 78 ILE A O 1
ATOM 622 N N . GLN A 1 79 ? -18.632 11.323 5.763 1.00 87.94 79 GLN A N 1
ATOM 623 C CA . GLN A 1 79 ? -18.208 12.067 4.577 1.00 87.94 79 GLN A CA 1
ATOM 624 C C . GLN A 1 79 ? -16.770 12.577 4.730 1.00 87.94 79 GLN A C 1
ATOM 626 O O . GLN A 1 79 ? -16.293 12.816 5.838 1.00 87.94 79 GLN A O 1
ATOM 631 N N . VAL A 1 80 ? -16.081 12.760 3.602 1.00 88.81 80 VAL A N 1
ATOM 632 C CA . VAL A 1 80 ? -14.776 13.431 3.544 1.00 88.81 80 VAL A CA 1
ATOM 633 C C . VAL A 1 80 ? -15.001 14.943 3.519 1.00 88.81 80 VAL A C 1
ATOM 635 O O . VAL A 1 80 ? -15.676 15.441 2.621 1.00 88.81 80 VAL A O 1
ATOM 638 N N . LYS A 1 81 ? -14.452 15.664 4.504 1.00 89.94 81 LYS A N 1
ATOM 639 C CA . LYS A 1 81 ? -14.615 17.123 4.624 1.00 89.94 81 LYS A CA 1
ATOM 640 C C . LYS A 1 81 ? -13.657 17.907 3.724 1.00 89.94 81 LYS A C 1
ATOM 642 O O . LYS A 1 81 ? -14.063 18.892 3.124 1.00 89.94 81 LYS A O 1
ATOM 647 N N . GLU A 1 82 ? -12.401 17.482 3.647 1.00 90.44 82 GLU A N 1
ATOM 648 C CA . GLU A 1 82 ? -11.342 18.198 2.934 1.00 90.44 82 GLU A CA 1
ATOM 649 C C . GLU A 1 82 ? -10.280 17.209 2.442 1.00 90.44 82 GLU A C 1
ATOM 651 O O . GLU A 1 82 ? -10.041 16.180 3.082 1.00 90.44 82 GLU A O 1
ATOM 656 N N . ASN A 1 83 ? -9.656 17.513 1.303 1.00 90.62 83 ASN A N 1
ATOM 657 C CA . ASN A 1 83 ? -8.517 16.775 0.775 1.00 90.62 83 ASN A CA 1
ATOM 658 C C . ASN A 1 83 ? -7.458 17.768 0.267 1.00 90.62 83 ASN A C 1
ATOM 660 O O . ASN A 1 83 ? -7.706 18.400 -0.750 1.00 90.62 83 ASN A O 1
ATOM 664 N N . PRO A 1 84 ? -6.282 17.885 0.906 1.00 92.56 84 PRO A N 1
ATOM 665 C CA . PRO A 1 84 ? -5.246 18.835 0.491 1.00 92.56 84 PRO A CA 1
ATOM 666 C C . PRO A 1 84 ? -4.517 18.442 -0.806 1.00 92.56 84 PRO A C 1
ATOM 668 O O . PRO A 1 84 ? -3.726 19.223 -1.324 1.00 92.56 84 PRO A O 1
ATOM 671 N N . ALA A 1 85 ? -4.706 17.212 -1.295 1.00 88.00 85 ALA A N 1
ATOM 672 C CA . ALA A 1 85 ? -4.009 16.704 -2.475 1.00 88.00 85 ALA A CA 1
ATOM 673 C C . ALA A 1 85 ? -4.702 17.037 -3.810 1.00 88.00 85 ALA A C 1
ATOM 675 O O . ALA A 1 85 ? -4.063 16.894 -4.853 1.00 88.00 85 ALA A O 1
ATOM 676 N N . ASN A 1 86 ? -5.979 17.436 -3.774 1.00 76.06 86 ASN A N 1
ATOM 677 C CA . ASN A 1 86 ? -6.794 17.790 -4.941 1.00 76.06 86 ASN A CA 1
ATOM 678 C C . ASN A 1 86 ? -7.274 19.231 -4.814 1.00 76.06 86 ASN A C 1
ATOM 680 O O . ASN A 1 86 ? -7.302 19.915 -5.857 1.00 76.06 86 ASN A O 1
#